Protein 2DS5 (pdb70)

Organism: Escherichia coli (strain K12) (NCBI:txid83333)

Secondary structure (DSSP, 8-state):
----B-TTT--BTTTSS-EEE-SS-EEEHHHHHHHHHHHHT--/-----B-TTT--BTTSSS-EEEETTEEEEHHHHHHHHHHHHT--

InterPro domains:
  IPR003593 AAA+ ATPase domain [SM00382] (111-333)
  IPR003959 ATPase, AAA-type, core [PF07724] (112-310)
  IPR004487 Clp protease, ATP-binding subunit ClpX [TIGR00382] (5-412)
  IPR010603 ATP-dependent Clp protease ATP-binding subunit ClpX, zinc ribbon domain [PF06689] (14-50)
  IPR010603 ATP-dependent Clp protease ATP-binding subunit ClpX, zinc ribbon domain [SM00994] (12-51)
  IPR019489 Clp ATPase, C-terminal [PF10431] (317-395)
  IPR019489 Clp ATPase, C-terminal [SM01086] (317-412)
  IPR027417 P-loop containing nucleoside triphosphate hydrolase [G3DSA:3.40.50.300] (62-315)
  IPR027417 P-loop containing nucleoside triphosphate hydrolase [SSF52540] (64-403)
  IPR038366 Zinc finger, ClpX C4-type superfamily [G3DSA:6.20.220.10] (2-52)
  IPR046425 Clp protease, ATP-binding subunit ClpX, bacteria [MF_00175] (4-415)
  IPR050052 ATP-dependent Clp protease ATP-binding subunit ClpX [PTHR48102] (55-415)
  IPR059188 ClpX-like, zinc ribbon domain [PS51902] (2-56)

Nearest PDB structures (foldseek):
  2ds8-assembly1_A  TM=1.005E+00  e=9.570E-07  Escherichia coli
  2ds8-assembly1_B  TM=9.706E-01  e=8.302E-06  Escherichia coli
  2ds7-assembly1_A-2  TM=9.945E-01  e=1.332E-05  Escherichia coli
  6tnt-assembly1_B  TM=5.432E-01  e=5.303E+00  Homo sapiens
  2dsm-assembly1_A  TM=5.657E-01  e=9.101E+00  Bacillus subtilis

Sequence (87 aa):
GKLLYCSFCGKSQHEVRKLIAGPSVYICDECVDLCNDIIREEISGKLLYCSFCGKSQHEVRKLIAGPSVYICDECVDLCNDIIREEI

B-factor: mean 17.57, std 9.78, range [6.33, 74.97]

Radius of gyration: 12.7 Å; Cα contacts (8 Å, |Δi|>4): 135; chains: 2; bounding box: 33×25×32 Å

CATH classification: 6.20.220.10

Foldseek 3Di:
DDWAAAPPPGDTCVVAPDWDDDPDHIHGPVVVVVVCCVVVVHD/DPDWDAAQPPGHTCVRADDWDDDPVHIHGPVVVVVVVCVVVVHD

Structure (mmCIF, N/CA/C/O backbone):
data_2DS5
#
_entry.id   2DS5
#
_cell.length_a   32.523
_cell.length_b   43.399
_cell.length_c   67.719
_cell.angle_alpha   90.00
_cell.angle_beta   90.00
_cell.angle_gamma   90.00
#
_symmetry.space_group_name_H-M   'P 21 21 21'
#
loop_
_entity.id
_entity.type
_entity.pdbx_description
1 polymer 'ATP-dependent Clp protease ATP-binding subunit clpX'
2 non-polymer 'ZINC ION'
3 non-polymer 'CALCIUM ION'
4 non-polymer 'TETRAETHYLENE GLYCOL'
5 water water
#
loop_
_atom_site.group_PDB
_atom_site.id
_atom_site.type_symbol
_atom_site.label_atom_id
_atom_site.label_alt_id
_atom_site.label_comp_id
_atom_site.label_asym_id
_atom_site.label_entity_id
_atom_site.label_seq_id
_atom_site.pdbx_PDB_ins_code
_atom_site.Cartn_x
_atom_site.Cartn_y
_atom_site.Cartn_z
_atom_site.occupancy
_atom_site.B_iso_or_equiv
_atom_site.auth_seq_id
_atom_site.auth_comp_id
_atom_site.auth_asym_id
_atom_site.auth_atom_id
_atom_site.pdbx_PDB_model_num
ATOM 1 N N . GLY A 1 9 ? 0.362 -20.852 -5.407 1.00 28.32 9 GLY A N 1
ATOM 2 C CA . GLY A 1 9 ? 0.743 -20.274 -6.726 1.00 27.08 9 GLY A CA 1
ATOM 3 C C . GLY A 1 9 ? -0.018 -19.001 -7.034 1.00 25.14 9 GLY A C 1
ATOM 4 O O . GLY A 1 9 ? -0.449 -18.783 -8.165 1.00 26.20 9 GLY A O 1
ATOM 5 N N . LYS A 1 10 ? -0.181 -18.154 -6.024 1.00 24.54 10 LYS A N 1
ATOM 6 C CA . LYS A 1 10 ? -0.900 -16.897 -6.186 1.00 22.47 10 LYS A CA 1
ATOM 7 C C . LYS A 1 10 ? -0.398 -15.853 -5.194 1.00 19.51 10 LYS A C 1
ATOM 8 O O . LYS A 1 10 ? 0.014 -16.190 -4.086 1.00 17.57 10 LYS A O 1
ATOM 11 N N . LEU A 1 11 ? -0.426 -14.587 -5.596 1.00 17.39 11 LEU A N 1
ATOM 12 C CA . LEU A 1 11 ? 0.012 -13.517 -4.710 1.00 14.98 11 LEU A CA 1
ATOM 13 C C . LEU A 1 11 ? -1.068 -13.262 -3.668 1.00 14.64 11 LEU A C 1
ATOM 14 O O . LEU A 1 11 ? -2.234 -13.061 -4.007 1.00 14.73 11 LEU A O 1
ATOM 19 N N . LEU A 1 12 ? -0.669 -13.289 -2.401 1.00 13.05 12 LEU A N 1
ATOM 20 C CA . LEU A 1 12 ? -1.583 -13.054 -1.290 1.00 12.20 12 LEU A CA 1
ATOM 21 C C . LEU A 1 12 ? -1.156 -11.752 -0.626 1.00 11.46 12 LEU A C 1
ATOM 22 O O . LEU A 1 12 ? 0.037 -11.479 -0.509 1.00 11.43 12 LEU A O 1
ATOM 27 N N . TYR A 1 13 ? -2.121 -10.950 -0.188 1.00 10.93 13 TYR A N 1
ATOM 28 C CA . TYR A 1 13 ? -1.786 -9.674 0.432 1.00 10.56 13 TYR A CA 1
ATOM 29 C C . TYR A 1 13 ? -2.348 -9.468 1.825 1.00 9.96 13 TYR A C 1
ATOM 30 O O . TYR A 1 13 ? -3.420 -9.968 2.164 1.00 10.00 13 TYR A O 1
ATOM 39 N N . CYS A 1 14 ? -1.607 -8.715 2.628 1.00 9.08 14 CYS A N 1
ATOM 40 C CA . CYS A 1 14 ? -2.048 -8.391 3.969 1.00 8.96 14 CYS A CA 1
ATOM 41 C C . CYS A 1 14 ? -3.287 -7.524 3.782 1.00 8.54 14 CYS A C 1
ATOM 42 O O . CYS A 1 14 ? -3.268 -6.562 3.011 1.00 9.01 14 CYS A O 1
ATOM 45 N N . SER A 1 15 ? -4.361 -7.867 4.480 1.00 7.13 15 SER A N 1
ATOM 46 C CA . SER A 1 15 ? -5.608 -7.126 4.362 1.00 9.42 15 SER A CA 1
ATOM 47 C C . SER A 1 15 ? -5.532 -5.729 4.973 1.00 9.80 15 SER A C 1
ATOM 48 O O . SER A 1 15 ? -6.362 -4.867 4.672 1.00 10.56 15 SER A O 1
ATOM 51 N N . PHE A 1 16 ? -4.535 -5.501 5.821 1.00 9.08 16 PHE A N 1
ATOM 52 C CA . PHE A 1 16 ? -4.386 -4.203 6.467 1.00 8.92 16 PHE A CA 1
ATOM 53 C C . PHE A 1 16 ? -3.479 -3.213 5.735 1.00 10.21 16 PHE A C 1
ATOM 54 O O . PHE A 1 16 ? -3.858 -2.057 5.537 1.00 11.75 16 PHE A O 1
ATOM 62 N N . CYS A 1 17 ? -2.292 -3.654 5.322 1.00 8.82 17 CYS A N 1
ATOM 63 C CA . CYS A 1 17 ? -1.358 -2.752 4.644 1.00 10.15 17 CYS A CA 1
ATOM 64 C C . CYS A 1 17 ? -1.170 -3.012 3.150 1.00 10.92 17 CYS A C 1
ATOM 65 O O . CYS A 1 17 ? -0.605 -2.178 2.441 1.00 13.45 17 CYS A O 1
ATOM 68 N N . GLY A 1 18 ? -1.621 -4.168 2.676 1.00 11.21 18 GLY A N 1
ATOM 69 C CA . GLY A 1 18 ? -1.503 -4.477 1.259 1.00 12.11 18 GLY A CA 1
ATOM 70 C C . GLY A 1 18 ? -0.216 -5.122 0.771 1.00 12.29 18 GLY A C 1
ATOM 71 O O . GLY A 1 18 ? -0.077 -5.384 -0.423 1.00 12.44 18 GLY A O 1
ATOM 72 N N . LYS A 1 19 ? 0.734 -5.371 1.666 1.00 11.47 19 LYS A N 1
ATOM 73 C CA . LYS A 1 19 ? 1.980 -6.008 1.248 1.00 11.85 19 LYS A CA 1
ATOM 74 C C . LYS A 1 19 ? 1.729 -7.489 0.975 1.00 11.45 19 LYS A C 1
ATOM 75 O O . LYS A 1 19 ? 0.888 -8.110 1.621 1.00 10.42 19 LYS A O 1
ATOM 81 N N . SER A 1 20 ? 2.451 -8.053 0.011 1.00 11.30 20 SER A N 1
ATOM 82 C CA . SER A 1 20 ? 2.283 -9.463 -0.332 1.00 10.98 20 SER A CA 1
ATOM 83 C C . SER A 1 20 ? 3.123 -10.355 0.575 1.00 10.79 20 SER A C 1
ATOM 84 O O . SER A 1 20 ? 3.946 -9.869 1.353 1.00 10.87 20 SER A O 1
ATOM 87 N N . GLN A 1 21 ? 2.922 -11.665 0.463 1.00 11.13 21 GLN A N 1
ATOM 88 C CA . GLN A 1 21 ? 3.669 -12.611 1.280 1.00 12.53 21 GLN A CA 1
ATOM 89 C C . GLN A 1 21 ? 5.157 -12.557 0.941 1.00 12.11 21 GLN A C 1
ATOM 90 O O . GLN A 1 21 ? 5.994 -13.011 1.717 1.00 13.41 21 GLN A O 1
ATOM 96 N N . HIS A 1 22 ? 5.479 -11.984 -0.213 1.00 11.63 22 HIS A N 1
ATOM 97 C CA . HIS A 1 22 ? 6.866 -11.882 -0.658 1.00 11.41 22 HIS A CA 1
ATOM 98 C C . HIS A 1 22 ? 7.573 -10.629 -0.149 1.00 12.10 22 HIS A C 1
ATOM 99 O O . HIS A 1 22 ? 8.766 -10.442 -0.381 1.00 12.18 22 HIS A O 1
ATOM 106 N N . GLU A 1 23 ? 6.832 -9.776 0.549 1.00 11.84 23 GLU A N 1
ATOM 107 C CA . GLU A 1 23 ? 7.385 -8.537 1.089 1.00 12.45 23 GLU A CA 1
ATOM 108 C C . GLU A 1 23 ? 7.505 -8.586 2.605 1.00 13.41 23 GLU A C 1
ATOM 109 O O . GLU A 1 23 ? 8.139 -7.722 3.211 1.00 14.89 23 GLU A O 1
ATOM 115 N N . VAL A 1 24 ? 6.894 -9.594 3.215 1.00 13.59 24 VAL A N 1
ATOM 116 C CA . VAL A 1 24 ? 6.913 -9.716 4.667 1.00 1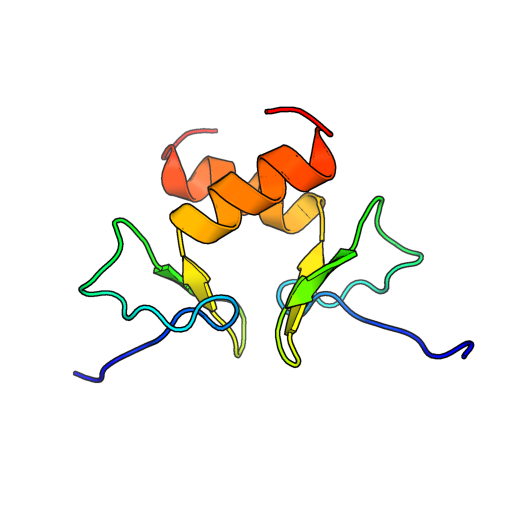4.32 24 VAL A CA 1
ATOM 117 C C . VAL A 1 24 ? 7.509 -11.022 5.173 1.00 15.56 24 VAL A C 1
ATOM 118 O O . VAL A 1 24 ? 7.659 -11.988 4.424 1.00 17.25 24 VAL A O 1
ATOM 122 N N . ARG A 1 25 ? 7.844 -11.043 6.458 1.00 16.51 25 ARG A N 1
ATOM 123 C CA . ARG A 1 25 ? 8.425 -12.227 7.072 1.00 18.52 25 ARG A CA 1
ATOM 124 C C . ARG A 1 25 ? 7.372 -13.316 7.218 1.00 17.62 25 ARG A C 1
ATOM 125 O O . ARG A 1 25 ? 7.665 -14.500 7.061 1.00 18.12 25 ARG A O 1
ATOM 133 N N . LYS A 1 26 ? 6.140 -12.913 7.510 1.00 16.54 26 LYS A N 1
ATOM 134 C CA . LYS A 1 26 ? 5.069 -13.882 7.677 1.00 15.56 26 LYS A CA 1
ATOM 135 C C . LYS A 1 26 ? 3.702 -13.274 7.394 1.00 13.85 26 LYS A C 1
ATOM 136 O O . LYS A 1 26 ? 3.427 -12.136 7.769 1.00 11.53 26 LYS A O 1
ATOM 142 N N . LEU A 1 27 ? 2.854 -14.040 6.715 1.00 12.00 27 LEU A N 1
ATOM 143 C CA . LEU A 1 27 ? 1.506 -13.591 6.397 1.00 11.83 27 LEU A CA 1
ATOM 144 C C . LEU A 1 27 ? 0.541 -14.594 7.013 1.00 11.90 27 LEU A C 1
ATOM 145 O O . LEU A 1 27 ? 0.388 -15.711 6.521 1.00 13.61 27 LEU A O 1
ATOM 150 N N . ILE A 1 28 ? -0.099 -14.183 8.101 1.00 11.49 28 ILE A N 1
ATOM 151 C CA . ILE A 1 28 ? -1.037 -15.029 8.824 1.00 10.74 28 ILE A CA 1
ATOM 152 C C . ILE A 1 28 ? -2.429 -14.969 8.208 1.00 10.46 28 ILE A C 1
ATOM 153 O O . ILE A 1 28 ? -2.970 -13.889 7.965 1.00 9.68 28 ILE A O 1
ATOM 158 N N . ALA A 1 29 ? -3.006 -16.140 7.968 1.00 10.06 29 ALA A N 1
ATOM 159 C CA . ALA A 1 29 ? -4.319 -16.220 7.350 1.00 10.99 29 ALA A CA 1
ATOM 160 C C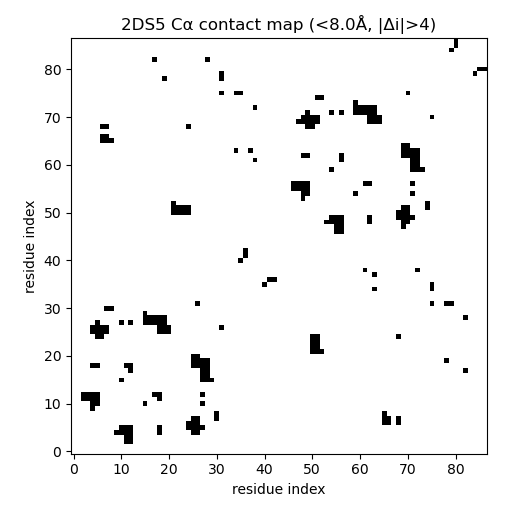 . ALA A 1 29 ? -5.484 -16.459 8.297 1.00 12.27 29 ALA A C 1
ATOM 161 O O . ALA A 1 29 ? -5.433 -17.319 9.178 1.00 12.86 29 ALA A O 1
ATOM 163 N N . GLY A 1 30 ? -6.537 -15.675 8.099 1.00 12.02 30 GLY A N 1
ATOM 164 C CA . GLY A 1 30 ? -7.749 -15.833 8.871 1.00 11.87 30 GLY A CA 1
ATOM 165 C C . GLY A 1 30 ? -8.650 -16.597 7.918 1.00 10.83 30 GLY A C 1
ATOM 166 O O . GLY A 1 30 ? -8.179 -17.022 6.861 1.00 11.53 30 GLY A O 1
ATOM 167 N N . PRO A 1 31 ? -9.935 -16.791 8.237 1.00 10.31 31 PRO A N 1
ATOM 168 C CA . PRO A 1 31 ? -10.821 -17.526 7.331 1.00 11.33 31 PRO A CA 1
ATOM 169 C C . PRO A 1 31 ? -10.860 -16.944 5.919 1.00 10.72 31 PRO A C 1
ATOM 170 O O . PRO A 1 31 ? -10.810 -17.683 4.936 1.00 11.23 31 PRO A O 1
ATOM 174 N N . SER A 1 32 ? -10.937 -15.620 5.824 1.00 10.34 32 SER A N 1
ATOM 175 C CA . SER A 1 32 ? -11.009 -14.952 4.528 1.00 9.96 32 SER A CA 1
ATOM 176 C C . SER A 1 32 ? -10.183 -13.669 4.496 1.00 10.51 32 SER A C 1
ATOM 177 O O . SER A 1 32 ? -10.426 -12.788 3.669 1.00 10.16 32 SER A O 1
ATOM 180 N N . VAL A 1 33 ? -9.210 -13.570 5.394 1.00 9.10 33 VAL A N 1
ATOM 181 C CA . VAL A 1 33 ? -8.359 -12.387 5.477 1.00 9.28 33 VAL A CA 1
ATOM 182 C C . VAL A 1 33 ? -6.919 -12.763 5.813 1.00 8.25 33 VAL A C 1
ATOM 183 O O . VAL A 1 33 ? -6.617 -13.928 6.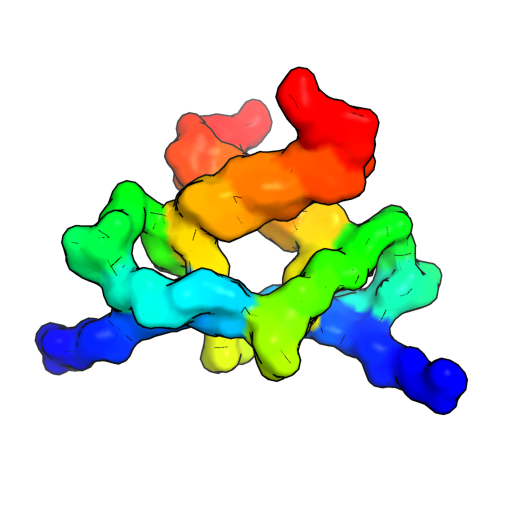062 1.00 7.97 33 VAL A O 1
ATOM 187 N N . TYR A 1 34 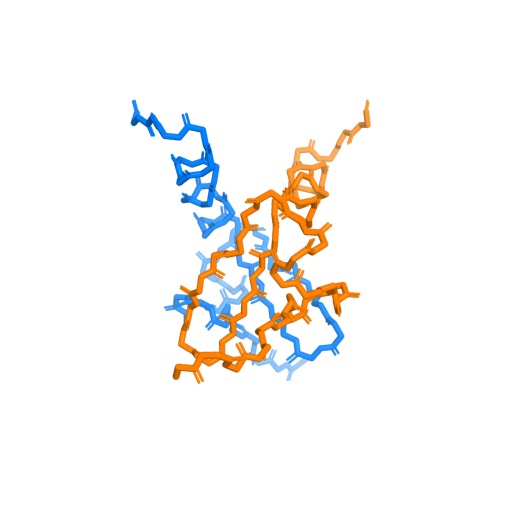? -6.040 -11.766 5.817 1.00 7.97 34 TYR A N 1
ATOM 188 C CA . TYR A 1 34 ? -4.623 -11.974 6.112 1.00 7.74 34 TYR A CA 1
ATOM 189 C C . TYR A 1 34 ? -4.049 -10.776 6.852 1.00 6.86 34 TYR A C 1
ATOM 190 O O . TYR A 1 34 ? -4.525 -9.655 6.694 1.00 6.96 34 TYR A O 1
ATOM 199 N N . ILE A 1 35 ? -3.021 -11.018 7.660 1.00 7.84 35 ILE A N 1
ATOM 200 C CA . ILE A 1 35 ? -2.340 -9.941 8.366 1.00 7.83 35 ILE A CA 1
ATOM 201 C C . ILE A 1 35 ? -0.857 -10.301 8.405 1.00 7.48 35 ILE A C 1
ATOM 202 O O . ILE A 1 35 ? -0.499 -11.444 8.695 1.00 9.11 35 ILE A O 1
ATOM 207 N N . CYS A 1 36 ? 0.004 -9.339 8.082 1.00 8.49 36 CYS A N 1
ATOM 208 C CA . CYS A 1 36 ? 1.441 -9.596 8.076 1.00 8.12 36 CYS A CA 1
ATOM 209 C C . CYS A 1 36 ? 2.076 -9.295 9.432 1.00 9.34 36 CYS A C 1
ATOM 210 O O . CYS A 1 36 ? 1.448 -8.696 10.307 1.00 9.49 36 CYS A O 1
ATOM 213 N N . ASP A 1 37 ? 3.327 -9.718 9.597 1.00 10.08 37 ASP A N 1
ATOM 214 C CA . ASP A 1 37 ? 4.044 -9.509 10.848 1.00 11.21 37 ASP A CA 1
ATOM 215 C C . ASP A 1 37 ? 4.238 -8.033 11.175 1.00 10.61 37 ASP A C 1
ATOM 216 O O . ASP A 1 37 ? 4.264 -7.654 12.343 1.00 9.28 37 ASP A O 1
ATOM 221 N N . GLU A 1 38 ? 4.374 -7.197 10.151 1.00 9.26 38 GLU A N 1
ATOM 222 C CA . GLU A 1 38 ? 4.565 -5.771 10.384 1.00 11.38 38 GLU A CA 1
ATOM 223 C C . GLU A 1 38 ? 3.303 -5.166 10.989 1.00 9.95 38 GLU A C 1
ATOM 224 O O . GLU A 1 38 ? 3.372 -4.353 11.909 1.00 11.16 38 GLU A O 1
ATOM 230 N N . CYS A 1 39 ? 2.147 -5.567 10.475 1.00 9.23 39 CYS A N 1
ATOM 231 C CA . CYS A 1 39 ? 0.892 -5.053 10.998 1.00 9.43 39 CYS A CA 1
ATOM 232 C C . CYS A 1 39 ? 0.614 -5.606 12.390 1.00 9.92 39 CYS A C 1
ATOM 233 O O . CYS A 1 39 ? -0.003 -4.934 13.215 1.00 9.59 39 CYS A O 1
ATOM 236 N N . VAL A 1 40 ? 1.071 -6.827 12.657 1.00 8.87 40 VAL A N 1
ATOM 237 C CA . VAL A 1 40 ? 0.882 -7.412 13.980 1.00 9.35 40 VAL A CA 1
ATOM 238 C C . VAL A 1 40 ? 1.724 -6.570 14.933 1.00 9.10 40 VAL A C 1
ATOM 239 O O . VAL A 1 40 ? 1.299 -6.242 16.039 1.00 9.60 40 VAL A O 1
ATOM 243 N N . ASP A 1 41 ? 2.919 -6.213 14.473 1.00 11.52 41 ASP A N 1
ATOM 244 C CA . ASP A 1 41 ? 3.841 -5.392 15.248 1.00 13.47 41 ASP A CA 1
ATOM 245 C C . ASP A 1 41 ? 3.141 -4.078 15.591 1.00 12.10 41 ASP A C 1
ATOM 246 O O . ASP A 1 41 ? 3.167 -3.624 16.734 1.00 13.64 41 ASP A O 1
ATOM 251 N N . LEU A 1 42 ? 2.510 -3.474 14.589 1.00 10.78 42 LEU A N 1
ATOM 252 C CA . LEU A 1 42 ? 1.791 -2.222 14.778 1.00 10.99 42 LEU A CA 1
ATOM 253 C C . LEU A 1 42 ? 0.615 -2.421 15.734 1.00 10.48 42 LEU A C 1
ATOM 254 O O . LEU A 1 42 ? 0.323 -1.558 16.566 1.00 10.17 42 LEU A O 1
ATOM 259 N N . CYS A 1 43 ? -0.058 -3.562 15.618 1.00 10.79 43 CYS A N 1
ATOM 260 C CA . CYS A 1 43 ? -1.185 -3.864 16.493 1.00 9.61 43 CYS A CA 1
ATOM 261 C C . CYS A 1 43 ? -0.738 -3.907 17.951 1.00 9.10 43 CYS A C 1
ATOM 262 O O . CYS A 1 43 ? -1.472 -3.483 18.844 1.00 9.40 43 CYS A O 1
ATOM 265 N N . ASN A 1 44 ? 0.466 -4.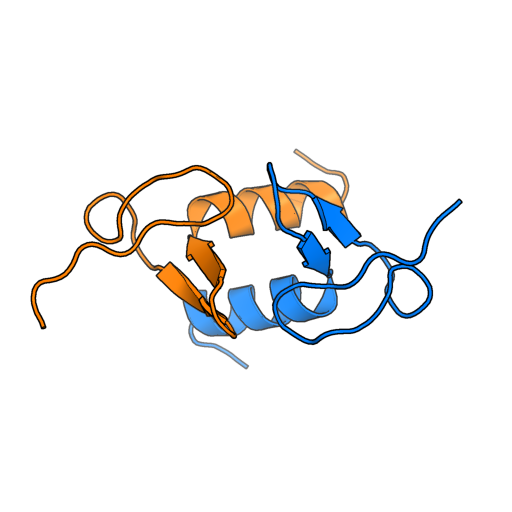417 18.198 1.00 9.50 44 ASN A N 1
ATOM 266 C CA . ASN A 1 44 ? 0.962 -4.479 19.566 1.00 9.19 44 ASN A CA 1
ATOM 267 C C . ASN A 1 44 ? 1.127 -3.074 20.136 1.00 10.40 44 ASN A C 1
ATOM 268 O O . ASN A 1 44 ? 0.836 -2.843 21.309 1.00 10.14 44 ASN A O 1
ATOM 273 N N . ASP A 1 45 ? 1.584 -2.135 19.310 1.00 9.75 45 ASP A N 1
ATOM 274 C CA . ASP A 1 45 ? 1.753 -0.755 19.768 1.00 9.95 45 ASP A CA 1
ATOM 275 C C . ASP A 1 45 ? 0.402 -0.141 20.097 1.00 10.87 45 ASP A C 1
ATOM 276 O O . ASP A 1 45 ? 0.266 0.609 21.062 1.00 9.52 45 ASP A O 1
ATOM 281 N N . ILE A 1 46 ? -0.595 -0.452 19.276 1.00 9.80 46 ILE A N 1
ATOM 282 C CA . ILE A 1 46 ? -1.937 0.070 19.480 1.00 10.67 46 ILE A CA 1
ATOM 283 C C . ILE A 1 46 ? -2.540 -0.477 20.770 1.00 10.85 46 ILE A C 1
ATOM 284 O O . ILE A 1 46 ? -3.080 0.272 21.580 1.00 10.51 46 ILE A O 1
ATOM 289 N N . ILE A 1 47 ? -2.440 -1.788 20.955 1.00 11.73 47 ILE A N 1
ATOM 290 C CA . ILE A 1 47 ? -2.984 -2.434 22.142 1.00 12.63 47 ILE A CA 1
ATOM 291 C C . ILE A 1 47 ? -2.230 -2.051 23.412 1.00 12.01 47 ILE A C 1
ATOM 292 O O . ILE A 1 47 ? -2.841 -1.732 24.432 1.00 13.36 47 ILE A O 1
ATOM 297 N N . ARG A 1 48 ? -0.903 -2.078 23.346 1.00 13.12 48 ARG A N 1
ATOM 298 C CA . ARG A 1 48 ? -0.076 -1.744 24.501 1.00 12.98 48 ARG A CA 1
ATOM 299 C C . ARG A 1 48 ? 0.065 -0.237 24.702 1.00 13.67 48 ARG A C 1
ATOM 300 O O . ARG A 1 48 ? 0.535 0.212 25.748 1.00 11.94 48 ARG A O 1
ATOM 308 N N . GLU A 1 49 ? -0.349 0.533 23.697 1.00 12.72 49 GLU A N 1
ATOM 309 C CA . GLU A 1 49 ? -0.278 1.992 23.744 1.00 13.21 49 GLU A CA 1
ATOM 310 C C . GLU A 1 49 ? 1.142 2.434 24.086 1.00 13.30 49 GLU A C 1
ATOM 311 O O . GLU A 1 49 ? 1.379 3.142 25.067 1.00 13.38 49 GLU A O 1
ATOM 317 N N . GLU A 1 50 ? 2.083 2.005 23.252 1.00 14.48 50 GLU A N 1
ATOM 318 C CA . GLU A 1 50 ? 3.490 2.317 23.446 1.00 14.73 50 GLU A CA 1
ATOM 319 C C . GLU A 1 50 ? 4.240 2.377 22.120 1.00 14.33 50 GLU A C 1
ATOM 320 O O . GLU A 1 50 ? 3.807 1.798 21.122 1.00 14.58 50 GLU A O 1
ATOM 326 N N . ILE A 1 51 ? 5.364 3.084 22.128 1.00 13.46 51 ILE A N 1
ATOM 327 C CA . ILE A 1 51 ? 6.214 3.223 20.952 1.00 13.47 51 ILE A CA 1
ATOM 328 C C . ILE A 1 51 ? 7.593 2.670 21.299 1.00 15.86 51 ILE A C 1
ATOM 329 O O . ILE A 1 51 ? 8.177 3.052 22.316 1.00 16.32 51 ILE A O 1
ATOM 335 N N . SER B 1 8 ? -23.140 4.149 13.415 1.00 21.48 8 SER B N 1
ATOM 336 C CA . SER B 1 8 ? -23.519 4.313 14.847 1.00 20.27 8 SER B CA 1
ATOM 337 C C . SER B 1 8 ? -24.301 3.110 15.360 1.00 19.70 8 SER B C 1
ATOM 338 O O . SER B 1 8 ? -25.268 2.670 14.734 1.00 18.51 8 SER B O 1
ATOM 341 N N . GLY B 1 9 ? -23.868 2.584 16.501 1.00 19.74 9 GLY B N 1
ATOM 342 C CA . GLY B 1 9 ? -24.536 1.447 17.108 1.00 19.31 9 GLY B CA 1
ATOM 343 C C . GLY B 1 9 ? -24.345 0.107 16.423 1.00 20.98 9 GLY B C 1
ATOM 344 O O . GLY B 1 9 ? -24.759 -0.914 16.959 1.00 20.16 9 GLY B O 1
ATOM 345 N N . LYS B 1 10 ? -23.715 0.092 15.254 1.00 21.77 10 LYS B N 1
ATOM 346 C CA . LYS B 1 10 ? -23.513 -1.159 14.525 1.00 22.61 10 LYS B CA 1
ATOM 347 C C . LYS B 1 10 ? -22.448 -2.074 15.127 1.00 21.69 10 LYS B C 1
ATOM 348 O O . LYS B 1 10 ? -21.453 -1.613 15.691 1.00 21.88 10 LYS B O 1
ATOM 351 N N . LEU B 1 11 ? -22.671 -3.378 15.001 1.00 21.29 11 LEU B N 1
ATOM 352 C CA . LEU B 1 11 ? -21.734 -4.371 15.511 1.00 19.86 11 LEU B CA 1
ATOM 353 C C . LEU B 1 11 ? -20.579 -4.589 14.547 1.00 17.71 11 LEU B C 1
ATOM 354 O O . LEU B 1 11 ? -20.783 -4.799 13.351 1.00 17.87 11 LEU B O 1
ATOM 359 N N . LEU B 1 12 ? -19.364 -4.533 15.080 1.00 16.67 12 LEU B N 1
ATOM 360 C CA . LEU B 1 12 ? -18.161 -4.756 14.293 1.00 15.15 12 LEU B CA 1
ATOM 361 C C . LEU B 1 12 ? -17.594 -6.081 14.777 1.00 13.70 12 LEU B C 1
ATOM 362 O O . LEU B 1 12 ? -17.620 -6.368 15.974 1.00 13.44 12 LEU B O 1
ATOM 367 N N . TYR B 1 13 ? -17.092 -6.892 13.854 1.00 13.08 13 TYR B N 1
ATOM 368 C CA . TYR B 1 13 ? -16.538 -8.182 14.228 1.00 12.45 13 TYR B CA 1
ATOM 369 C C . TYR B 1 13 ? -15.087 -8.343 13.822 1.00 10.54 13 TYR B C 1
ATOM 370 O O . TYR B 1 13 ? -14.639 -7.785 12.820 1.00 12.02 13 TYR B O 1
ATOM 379 N N . CYS B 1 14 ? -14.357 -9.116 14.616 1.00 10.48 14 CYS B N 1
ATOM 380 C CA . CYS B 1 14 ? -12.974 -9.405 14.297 1.00 10.02 14 CYS B CA 1
ATOM 381 C C . CYS B 1 14 ? -13.059 -10.314 13.077 1.00 10.03 14 CYS B C 1
ATOM 382 O O . CYS B 1 14 ? -13.790 -11.307 13.089 1.00 9.70 14 CYS B O 1
ATOM 385 N N . SER B 1 15 ? -12.321 -9.972 12.028 1.00 9.24 15 SER B N 1
ATOM 386 C CA . SER B 1 15 ? -12.336 -10.757 10.800 1.00 9.94 15 SER B CA 1
ATOM 387 C C . SER B 1 15 ? -11.652 -12.112 10.946 1.00 10.07 15 SER B C 1
ATOM 388 O O . SER B 1 15 ? -11.802 -12.982 10.085 1.00 10.83 15 SER B O 1
ATOM 391 N N . PHE B 1 16 ? -10.908 -12.302 12.032 1.00 9.58 16 PHE B N 1
ATOM 392 C CA . PHE B 1 16 ? -10.201 -13.561 12.236 1.00 10.61 16 PHE B CA 1
ATOM 393 C C . PHE B 1 16 ? -10.912 -14.591 13.106 1.00 11.18 16 PHE B C 1
ATOM 394 O O . PHE B 1 16 ? -10.933 -15.773 12.763 1.00 12.77 16 PHE B O 1
ATOM 402 N N . CYS B 1 17 ? -11.500 -14.161 14.220 1.00 11.25 17 CYS B N 1
ATOM 403 C CA . CYS B 1 17 ? -12.190 -15.099 15.104 1.00 11.14 17 CYS B CA 1
ATOM 404 C C . CYS B 1 17 ? -13.707 -14.919 15.140 1.00 12.06 17 CYS B C 1
ATOM 405 O O . CYS B 1 17 ? -14.425 -15.789 15.632 1.00 12.86 17 CYS B O 1
ATOM 408 N N . GLY B 1 18 ? -14.192 -13.788 14.636 1.00 10.73 18 GLY B N 1
ATOM 409 C CA . GLY B 1 18 ? -15.626 -13.551 14.610 1.00 12.13 18 GLY B CA 1
ATOM 410 C C . GLY B 1 18 ? -16.256 -12.905 15.833 1.00 13.50 18 GLY B C 1
ATOM 411 O O . GLY B 1 18 ? -17.469 -12.685 15.857 1.00 15.03 18 GLY B O 1
ATOM 412 N N . LYS B 1 19 ? -15.461 -12.604 16.853 1.00 14.27 19 LYS B N 1
ATOM 413 C CA . LYS B 1 19 ? -16.011 -11.969 18.048 1.00 14.21 19 LYS B CA 1
ATOM 414 C C . LYS B 1 19 ? -16.337 -10.505 17.761 1.00 15.07 19 LYS B C 1
ATOM 415 O O . LYS B 1 19 ? -15.662 -9.861 16.960 1.00 14.00 19 LYS B O 1
ATOM 421 N N . SER B 1 20 ? -17.378 -9.986 18.407 1.00 15.66 20 SER B N 1
ATOM 422 C CA . SER B 1 20 ? -17.773 -8.592 18.217 1.00 16.24 20 SER B CA 1
ATOM 423 C C . SER B 1 20 ? -16.916 -7.698 19.106 1.00 16.67 20 SER B C 1
ATOM 424 O O . SER B 1 20 ? -16.188 -8.190 19.970 1.00 16.72 20 SER B O 1
ATOM 427 N N . GLN B 1 21 ? -17.005 -6.387 18.903 1.00 17.66 21 GLN B N 1
ATOM 428 C CA . GLN B 1 21 ? -16.209 -5.458 19.695 1.00 19.54 21 GLN B CA 1
ATOM 429 C C . GLN B 1 21 ? -16.600 -5.451 21.170 1.00 20.00 21 GLN B C 1
ATOM 430 O O . GLN B 1 21 ? -15.859 -4.945 22.011 1.00 21.78 21 GLN B O 1
ATOM 436 N N . HIS B 1 22 ? -17.757 -6.024 21.484 1.00 20.09 22 HIS B N 1
ATOM 437 C CA . HIS B 1 22 ? -18.222 -6.074 22.866 1.00 20.72 22 HIS B CA 1
ATOM 438 C C . HIS B 1 22 ? -17.724 -7.330 23.573 1.00 20.70 22 HIS B C 1
ATOM 439 O O . HIS B 1 22 ? -17.884 -7.475 24.785 1.00 21.88 22 HIS B O 1
ATOM 446 N N . GLU B 1 23 ? -17.113 -8.232 22.810 1.00 19.90 23 GLU B N 1
ATOM 447 C CA . GLU B 1 23 ? -16.604 -9.484 23.359 1.00 18.92 23 GLU B CA 1
ATOM 448 C C . GLU B 1 23 ? -15.089 -9.475 23.532 1.00 18.12 23 GLU B C 1
ATOM 449 O O . GLU B 1 23 ? -14.511 -10.429 24.055 1.00 19.16 23 GLU B O 1
ATOM 455 N N . VAL B 1 24 ? -14.447 -8.397 23.098 1.00 16.22 24 VAL B N 1
ATOM 456 C CA . VAL B 1 24 ? -12.996 -8.290 23.208 1.00 15.78 24 VAL B CA 1
ATOM 457 C C . VAL B 1 24 ? -12.583 -6.960 23.825 1.00 16.04 24 VAL B C 1
ATOM 458 O O . VAL B 1 24 ? -13.399 -6.052 23.966 1.00 16.94 24 VAL B O 1
ATOM 462 N N . ARG B 1 25 ? -11.311 -6.852 24.195 1.00 16.79 25 ARG B N 1
ATOM 463 C CA . ARG B 1 25 ? -10.788 -5.630 24.796 1.00 18.11 25 ARG B CA 1
ATOM 464 C C . ARG B 1 25 ? -10.642 -4.533 23.753 1.00 17.93 25 ARG B C 1
ATOM 465 O O . ARG B 1 25 ? -11.025 -3.387 23.985 1.00 17.72 25 ARG B O 1
ATOM 473 N N . LYS B 1 26 ? -10.083 -4.887 22.601 1.00 16.85 26 LYS B N 1
ATOM 474 C CA . LYS B 1 26 ? -9.895 -3.914 21.540 1.00 16.07 26 LYS B CA 1
ATOM 475 C C . LYS B 1 26 ? -10.033 -4.553 20.170 1.00 14.53 26 LYS B C 1
ATOM 476 O O . LYS B 1 26 ? -9.639 -5.699 19.960 1.00 12.78 26 LYS B O 1
ATOM 482 N N . LEU B 1 27 ? -10.605 -3.798 19.243 1.00 14.30 27 LEU B N 1
ATOM 483 C CA . LEU B 1 27 ? -10.786 -4.259 17.879 1.00 13.80 27 LEU B CA 1
ATOM 484 C C . LEU B 1 27 ? -10.095 -3.230 16.992 1.00 14.51 27 LEU B C 1
ATOM 485 O O . LEU B 1 27 ? -10.522 -2.078 16.917 1.00 17.17 27 LEU B O 1
ATOM 490 N N . ILE B 1 28 ? -9.012 -3.643 16.342 1.00 12.62 28 ILE B N 1
ATOM 491 C CA . ILE B 1 28 ? -8.250 -2.758 15.469 1.00 13.97 28 ILE B CA 1
ATOM 492 C C . ILE B 1 28 ? -8.797 -2.833 14.050 1.00 12.96 28 ILE B C 1
ATOM 493 O O . ILE B 1 28 ? -8.956 -3.919 13.490 1.00 12.13 28 ILE B O 1
ATOM 498 N N . ALA B 1 29 ? -9.077 -1.672 13.469 1.00 13.02 29 ALA B N 1
ATOM 499 C CA . ALA B 1 29 ? -9.643 -1.615 12.131 1.00 14.06 29 ALA B CA 1
ATOM 500 C C . ALA B 1 29 ? -8.665 -1.296 11.010 1.00 15.07 29 ALA B C 1
ATOM 501 O O . ALA B 1 29 ? -7.811 -0.419 11.130 1.00 16.22 29 ALA B O 1
ATOM 503 N N . GLY B 1 30 ? -8.808 -2.034 9.916 1.00 12.70 30 GLY B N 1
ATOM 504 C CA . GLY B 1 30 ? -7.993 -1.814 8.740 1.00 14.26 30 GLY B CA 1
ATOM 505 C C . GLY B 1 30 ? -8.995 -1.477 7.653 1.00 14.98 30 GLY B C 1
ATOM 506 O O . GLY B 1 30 ? -10.149 -1.192 7.970 1.00 15.05 30 GLY B O 1
ATOM 507 N N . PRO B 1 31 ? -8.601 -1.478 6.372 1.00 15.69 31 PRO B N 1
ATOM 508 C CA . PRO B 1 31 ? -9.573 -1.159 5.321 1.00 18.08 3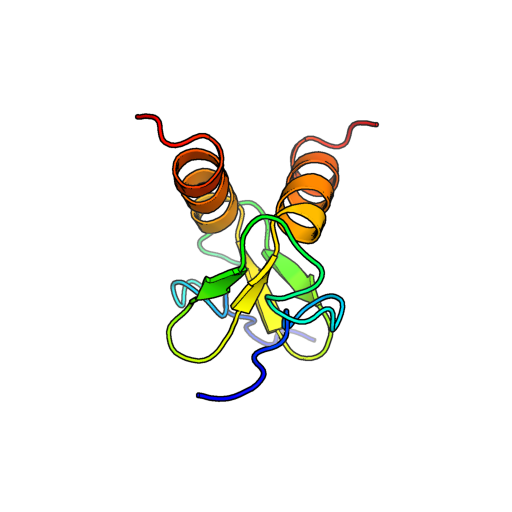1 PRO B CA 1
ATOM 509 C C . PRO B 1 31 ? -10.543 -2.328 5.135 1.00 18.28 31 PRO B C 1
ATOM 510 O O . PRO B 1 31 ? -10.205 -3.330 4.505 1.00 19.79 31 PRO B O 1
ATOM 514 N N . SER B 1 32 ? -11.741 -2.195 5.693 1.00 17.66 32 SER B N 1
ATOM 515 C CA . SER B 1 32 ? -12.762 -3.234 5.596 1.00 17.57 32 SER B CA 1
ATOM 516 C C . SER B 1 32 ? -12.313 -4.565 6.195 1.00 15.42 32 SER B C 1
ATOM 517 O O . SER B 1 32 ? -12.608 -5.631 5.654 1.00 14.57 32 SER B O 1
ATOM 520 N N . VAL B 1 33 ? -11.595 -4.493 7.311 1.00 12.06 33 VAL B N 1
ATOM 521 C CA . VAL B 1 33 ? -11.116 -5.683 8.006 1.00 10.95 33 VAL B CA 1
ATOM 522 C C . VAL B 1 33 ? -10.839 -5.296 9.456 1.00 10.42 33 VAL B C 1
ATOM 523 O O . VAL B 1 33 ? -10.557 -4.135 9.748 1.00 9.88 33 VAL B O 1
ATOM 527 N N . TYR B 1 34 ? -10.932 -6.266 10.361 1.00 9.26 34 TYR B N 1
ATOM 528 C CA . TYR B 1 34 ? -10.711 -6.011 11.781 1.00 8.95 34 TYR B CA 1
ATOM 529 C C . TYR B 1 34 ? -9.996 -7.173 12.457 1.00 8.29 34 TYR B C 1
ATOM 530 O O . TYR B 1 34 ? -10.113 -8.318 12.029 1.00 8.17 34 TYR B O 1
ATOM 539 N N . ILE B 1 35 ? -9.260 -6.869 13.520 1.00 9.63 35 ILE B N 1
ATOM 540 C CA . ILE B 1 35 ? -8.580 -7.904 14.289 1.00 9.66 35 ILE B CA 1
ATOM 541 C C . ILE B 1 35 ? -8.612 -7.501 15.765 1.00 9.22 35 ILE B C 1
ATOM 542 O O . ILE B 1 35 ? -8.350 -6.348 16.112 1.00 9.53 35 ILE B O 1
ATOM 547 N N . CYS B 1 36 ? -8.954 -8.451 16.629 1.00 9.43 36 CYS B N 1
ATOM 548 C CA . CYS B 1 36 ? -9.044 -8.182 18.060 1.00 8.97 36 CYS B CA 1
ATOM 549 C C . CYS B 1 36 ? -7.740 -8.474 18.795 1.00 9.80 36 CYS B C 1
ATOM 550 O O . CYS B 1 36 ? -6.829 -9.097 18.246 1.00 9.77 36 CYS B O 1
ATOM 553 N N . ASP B 1 37 ? -7.666 -8.033 20.048 1.00 10.05 37 ASP B N 1
ATOM 554 C CA . ASP B 1 37 ? -6.472 -8.227 20.862 1.00 9.98 37 ASP B CA 1
ATOM 555 C C . ASP B 1 37 ? -6.125 -9.696 21.092 1.00 9.51 37 ASP B C 1
ATOM 556 O O . ASP B 1 37 ? -4.952 -10.046 21.201 1.00 10.81 37 ASP B O 1
ATOM 561 N N . GLU B 1 38 ? -7.141 -10.550 21.163 1.00 9.83 38 GLU B N 1
ATOM 562 C CA . GLU B 1 38 ? -6.914 -11.974 21.374 1.00 11.55 38 GLU B CA 1
ATOM 563 C C . GLU B 1 38 ? -6.250 -12.601 20.150 1.00 11.65 38 GLU B C 1
ATOM 564 O O . GLU B 1 38 ? -5.343 -13.425 20.281 1.00 11.81 38 GLU B O 1
ATOM 570 N N . CYS B 1 39 ? -6.690 -12.209 18.958 1.00 10.51 39 CYS B N 1
ATOM 571 C CA . CYS B 1 39 ? -6.089 -12.752 17.745 1.00 9.72 39 CYS B CA 1
ATOM 572 C C . CYS B 1 39 ? -4.687 -12.195 17.552 1.00 9.57 39 CYS B C 1
ATOM 573 O O . CYS B 1 39 ? -3.820 -12.858 16.983 1.00 10.06 39 CYS B O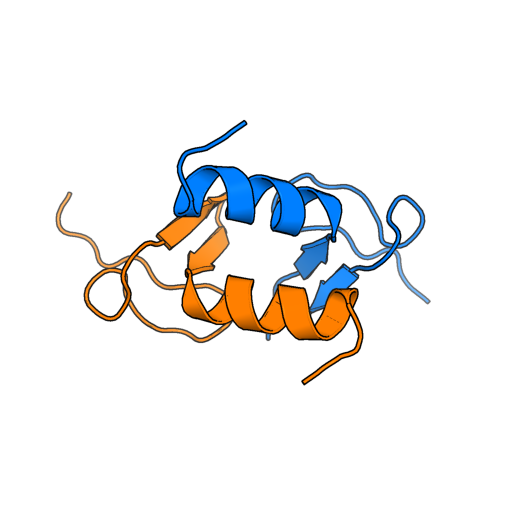 1
ATOM 576 N N . VAL B 1 40 ? -4.461 -10.974 18.027 1.00 9.55 40 VAL B N 1
ATOM 577 C CA . VAL B 1 40 ? -3.139 -10.379 17.924 1.00 9.48 40 VAL B CA 1
ATOM 578 C C . VAL B 1 40 ? -2.206 -11.191 18.820 1.00 9.09 40 VAL B C 1
ATOM 579 O O . VAL B 1 40 ? -1.067 -11.470 18.448 1.00 9.91 40 VAL B O 1
ATOM 583 N N . ASP B 1 41 ? -2.694 -11.580 19.997 1.00 10.11 41 ASP B N 1
ATOM 584 C CA . ASP B 1 41 ? -1.887 -12.379 20.918 1.00 12.32 41 ASP B CA 1
ATOM 585 C C . ASP B 1 41 ? -1.490 -13.684 20.239 1.00 11.45 41 ASP B C 1
ATOM 586 O O . ASP B 1 41 ? -0.351 -14.139 20.360 1.00 11.14 41 ASP B O 1
ATOM 591 N N . LEU B 1 42 ? -2.438 -14.287 19.530 1.00 10.03 42 LEU B N 1
ATOM 592 C CA . LEU B 1 42 ? -2.180 -15.533 18.824 1.00 9.62 42 LEU B CA 1
ATOM 593 C C . LEU B 1 42 ? -1.155 -15.297 17.719 1.00 9.79 42 LEU B C 1
ATOM 594 O O . LEU B 1 42 ? -0.249 -16.104 17.528 1.00 9.43 42 LEU B O 1
ATOM 599 N N . CYS B 1 43 ? -1.292 -14.184 17.002 1.00 8.13 43 CYS B N 1
ATOM 600 C CA . CYS B 1 43 ? -0.356 -13.861 15.931 1.00 9.21 43 CYS B CA 1
ATOM 601 C C . CYS B 1 43 ? 1.058 -13.768 16.487 1.00 8.39 43 CYS B C 1
ATOM 602 O O . CYS B 1 43 ? 2.019 -14.180 15.834 1.00 8.43 43 CYS B O 1
ATOM 605 N N . ASN B 1 44 ? 1.184 -13.226 17.694 1.00 9.62 44 ASN B N 1
ATOM 606 C CA . ASN B 1 44 ? 2.495 -13.102 18.312 1.00 10.02 44 ASN B CA 1
ATOM 607 C C . ASN B 1 44 ? 3.114 -14.479 18.524 1.00 9.78 44 ASN B C 1
ATOM 608 O O . ASN B 1 44 ? 4.306 -14.669 18.291 1.00 11.13 44 ASN B O 1
ATOM 613 N N . ASP B 1 45 ? 2.308 -15.446 18.955 1.00 10.09 45 ASP B N 1
ATOM 614 C CA . ASP B 1 45 ? 2.820 -16.798 19.160 1.00 9.77 45 ASP B CA 1
ATOM 615 C C . ASP B 1 45 ? 3.240 -17.402 17.826 1.00 9.26 45 ASP B C 1
ATOM 616 O O . ASP B 1 45 ? 4.237 -18.115 17.742 1.00 10.84 45 ASP B O 1
ATOM 621 N N . ILE B 1 46 ? 2.471 -17.115 16.782 1.00 9.59 46 ILE B N 1
ATOM 622 C CA . ILE B 1 46 ? 2.769 -17.640 15.457 1.00 8.93 46 ILE B CA 1
ATOM 623 C C . ILE B 1 46 ? 4.070 -17.061 14.905 1.00 10.65 46 ILE B C 1
ATOM 624 O O . ILE B 1 46 ? 4.904 -17.786 14.361 1.00 9.73 46 ILE B O 1
ATOM 629 N N . ILE B 1 47 ? 4.246 -15.754 15.059 1.00 10.55 47 ILE B N 1
ATOM 630 C CA . ILE B 1 47 ? 5.444 -15.089 14.565 1.00 11.44 47 ILE B CA 1
ATOM 631 C C . ILE B 1 47 ? 6.679 -15.466 15.378 1.00 12.15 47 ILE B C 1
ATOM 632 O O . ILE B 1 47 ? 7.743 -15.731 14.819 1.00 13.47 47 ILE B O 1
ATOM 637 N N . ARG B 1 48 ? 6.532 -15.493 16.698 1.00 12.32 48 ARG B N 1
ATOM 638 C CA . ARG B 1 48 ? 7.640 -15.829 17.585 1.00 14.22 48 ARG B CA 1
ATOM 639 C C . ARG B 1 48 ? 7.884 -17.336 17.626 1.00 14.49 48 ARG B C 1
ATOM 640 O O . ARG B 1 48 ? 8.931 -17.788 18.088 1.00 14.26 48 ARG B O 1
ATOM 648 N N . GLU B 1 49 ? 6.914 -18.102 17.134 1.00 13.61 49 GLU B N 1
ATOM 649 C CA . GLU B 1 49 ? 7.000 -19.561 17.112 1.00 14.03 49 GLU B CA 1
ATOM 650 C C . GLU B 1 49 ? 7.260 -20.094 18.516 1.00 14.26 49 GLU B C 1
ATOM 651 O O . GLU B 1 49 ? 8.183 -20.879 18.746 1.00 13.77 49 GLU B O 1
ATOM 657 N N . GLU B 1 50 ? 6.427 -19.662 19.454 1.00 14.73 50 GLU B N 1
ATOM 658 C CA . GLU B 1 50 ? 6.564 -20.076 20.840 1.00 15.94 50 GLU B CA 1
ATOM 659 C C . GLU B 1 50 ? 5.212 -20.167 21.531 1.00 15.95 50 GLU B C 1
ATOM 660 O O . GLU B 1 50 ? 4.207 -19.654 21.033 1.00 17.27 50 GLU B O 1
ATOM 666 N N . ILE B 1 51 ? 5.201 -20.830 22.683 1.00 14.24 51 ILE B N 1
ATOM 667 C CA . ILE B 1 51 ? 3.993 -20.984 23.480 1.00 13.85 51 ILE B CA 1
ATOM 668 C C . ILE B 1 51 ? 4.286 -20.503 24.896 1.00 14.98 51 ILE B C 1
ATOM 669 O O . ILE B 1 51 ? 5.304 -20.877 25.479 1.00 15.80 51 ILE B O 1
#

Solvent-accessible surface area: 5752 Å² total; per-residue (Å²): 139,90,101,66,109,3,36,29,64,40,74,10,51,139,109,18,199,58,32,18,66,17,112,103,22,62,0,0,10,66,12,1,86,103,4,13,51,70,50,118,142,91,231,155,88,90,90,74,111,2,36,26,63,45,79,9,49,141,107,19,226,66,30,15,68,21,100,117,3,57,0,0,8,74,15,1,85,103,3,9,56,68,50,117,140,97,225

GO terms:
  GO:0043335 protein unfolding (P, IDA)
  GO:0016887 ATP hydrolysis activity (F, IDA)
  GO:0004176 ATP-depend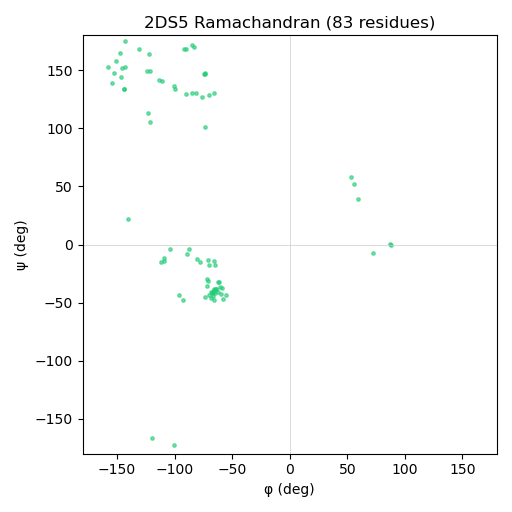ent peptidase activity (F, IDA)
  GO:0051301 cell division (P, IGI)
  GO:0042802 identical protein binding (F, IPI)
  GO:0005515 protein binding (F, IPI)
  GO:0005524 ATP binding (F, IDA)
  GO:0005829 cytosol (C, IDA)
  GO:0009376 HslUV protease complex (C, IDA)
  GO:0097718 disordered domain specific binding (F, IPI)
  GO:0002020 protease binding (F, IPI)